Protein AF-A0AA97DYB4-F1 (afdb_monomer_lite)

Foldseek 3Di:
DDPVVLVVLLVLLQVLLQQLVDPPPVSNVVSQVVSQVSLQVSLDALVPHPCVSHPDNCSSQVHDNHDDDRPDPDPPPDDDDDDDDPPPPDPDPDDDDPPDDD

Sequence (102 aa):
MSVRRRKKAIQKVVKLLNLATSTNSSESTMALRHAESLIRQYQIAQRELPILQLCDRSTLYRVSWGGAAPRFTKQASTQTPSEPSVYQRRFSEKNNDPSRAL

pLDDT: mean 78.74, std 21.32, range [40.38, 98.31]

Radius of gyration: 22.58 Å; chains: 1; bounding box: 80×31×35 Å

Structure (mmCIF, N/CA/C/O backbone):
data_AF-A0AA97DYB4-F1
#
_entry.id   AF-A0AA97DYB4-F1
#
loop_
_atom_site.group_PDB
_atom_site.id
_atom_site.type_symbol
_atom_site.label_atom_id
_atom_site.label_alt_id
_atom_site.label_comp_id
_atom_site.label_asym_id
_atom_site.label_entity_id
_atom_site.label_seq_id
_atom_site.pdbx_PDB_ins_code
_atom_site.Cartn_x
_atom_site.Cartn_y
_atom_site.Cartn_z
_atom_site.occupancy
_atom_site.B_iso_or_equiv
_atom_site.auth_seq_id
_atom_site.auth_comp_id
_atom_site.auth_asym_id
_atom_site.auth_atom_id
_atom_site.pdbx_PDB_model_num
ATOM 1 N N . MET A 1 1 ? -0.494 3.571 20.627 1.00 69.38 1 MET A N 1
ATOM 2 C CA . MET A 1 1 ? -0.309 4.322 19.354 1.00 69.38 1 MET A CA 1
ATOM 3 C C . MET A 1 1 ? -1.603 5.064 19.028 1.00 69.38 1 MET A C 1
ATOM 5 O O . MET A 1 1 ? -2.658 4.468 19.174 1.00 69.38 1 MET A O 1
ATOM 9 N N . SER A 1 2 ? -1.561 6.337 18.615 1.00 88.69 2 SER A N 1
ATOM 10 C CA . SER A 1 2 ? -2.789 7.099 18.303 1.00 88.69 2 SER A CA 1
ATOM 11 C C . SER A 1 2 ? -3.474 6.585 17.030 1.00 88.69 2 SER A C 1
ATOM 13 O O . SER A 1 2 ? -2.803 6.345 16.021 1.00 88.69 2 SER A O 1
ATOM 15 N N . VAL A 1 3 ? -4.811 6.513 17.041 1.00 89.56 3 VAL A N 1
ATOM 16 C CA . VAL A 1 3 ? -5.653 6.153 15.881 1.00 89.56 3 VAL A CA 1
ATOM 17 C C . VAL A 1 3 ? -5.300 6.992 14.647 1.00 89.56 3 VAL A C 1
ATOM 19 O O . VAL A 1 3 ? -5.175 6.468 13.539 1.00 89.56 3 VAL A O 1
ATOM 22 N N . ARG A 1 4 ? -5.028 8.292 14.834 1.00 93.25 4 ARG A N 1
ATOM 23 C CA . ARG A 1 4 ? -4.650 9.203 13.742 1.00 93.25 4 ARG A CA 1
ATOM 24 C C . ARG A 1 4 ? -3.320 8.813 13.094 1.00 93.25 4 ARG A C 1
ATOM 26 O O . ARG A 1 4 ? -3.190 8.893 11.874 1.00 93.25 4 ARG A O 1
ATOM 33 N N . ARG A 1 5 ? -2.331 8.388 13.891 1.00 93.00 5 ARG A N 1
ATOM 34 C CA . ARG A 1 5 ? -1.032 7.917 13.377 1.00 93.00 5 ARG A CA 1
ATOM 35 C C . ARG A 1 5 ? -1.195 6.597 12.625 1.00 93.00 5 ARG A C 1
ATOM 37 O O . ARG A 1 5 ? -0.653 6.470 11.531 1.00 93.00 5 ARG A O 1
ATOM 44 N N . ARG A 1 6 ? -2.010 5.676 13.151 1.00 94.31 6 ARG A N 1
ATOM 45 C CA . ARG A 1 6 ? -2.315 4.393 12.499 1.00 94.31 6 ARG A CA 1
ATOM 46 C C . ARG A 1 6 ? -2.972 4.588 11.130 1.00 94.31 6 ARG A C 1
ATOM 48 O O . ARG A 1 6 ? -2.473 4.058 10.144 1.00 94.31 6 ARG A O 1
ATOM 55 N N . LYS A 1 7 ? -4.004 5.435 11.032 1.00 95.88 7 LYS A N 1
ATOM 56 C CA . LYS A 1 7 ? -4.673 5.749 9.753 1.00 95.88 7 LYS A CA 1
ATOM 57 C C . LYS A 1 7 ? -3.705 6.332 8.716 1.00 95.88 7 LYS A C 1
ATOM 59 O O . LYS A 1 7 ? -3.761 5.965 7.546 1.00 95.88 7 LYS A O 1
ATOM 64 N N . LYS A 1 8 ? -2.782 7.206 9.138 1.00 97.06 8 LYS A N 1
ATOM 65 C CA . LYS A 1 8 ? -1.730 7.742 8.255 1.00 97.06 8 LYS A CA 1
ATOM 66 C C . LYS A 1 8 ? -0.754 6.660 7.787 1.00 97.06 8 LYS A C 1
ATOM 68 O O . LYS A 1 8 ? -0.372 6.677 6.623 1.00 97.06 8 LYS A O 1
ATOM 73 N N . ALA A 1 9 ? -0.355 5.741 8.665 1.00 97.00 9 ALA A N 1
ATOM 74 C CA . ALA A 1 9 ? 0.523 4.632 8.299 1.00 97.00 9 ALA A CA 1
ATOM 75 C C . ALA A 1 9 ? -0.147 3.711 7.266 1.00 97.00 9 ALA A C 1
ATOM 77 O O . ALA A 1 9 ? 0.454 3.434 6.235 1.00 97.00 9 ALA A O 1
ATOM 78 N N . ILE A 1 10 ? -1.418 3.352 7.477 1.00 97.00 10 ILE A N 1
ATOM 79 C CA . ILE A 1 10 ? -2.233 2.580 6.522 1.00 97.00 10 ILE A CA 1
ATOM 80 C C . ILE A 1 10 ? -2.258 3.266 5.151 1.00 97.00 10 ILE A C 1
ATOM 82 O O . ILE A 1 10 ? -1.945 2.648 4.140 1.00 97.00 10 ILE A O 1
ATOM 86 N N . GLN A 1 11 ? -2.545 4.569 5.113 1.00 98.00 11 GLN A N 1
ATOM 87 C CA . GLN A 1 11 ? -2.562 5.339 3.866 1.00 98.00 11 GLN A CA 1
ATOM 88 C C . GLN A 1 11 ? -1.194 5.384 3.167 1.00 98.00 11 GLN A C 1
ATOM 90 O O . GLN A 1 11 ? -1.123 5.330 1.942 1.00 98.00 11 GLN A O 1
ATOM 95 N N . LYS A 1 12 ? -0.090 5.444 3.921 1.00 98.12 12 LYS A N 1
ATOM 96 C CA . LYS A 1 12 ? 1.259 5.335 3.345 1.00 98.12 12 LYS A CA 1
ATOM 97 C C . LYS A 1 12 ? 1.522 3.949 2.760 1.00 98.12 12 LYS A C 1
ATOM 99 O O . LYS A 1 12 ? 2.080 3.872 1.672 1.00 98.12 12 LYS A O 1
ATOM 104 N N . VAL A 1 13 ? 1.100 2.882 3.439 1.00 97.75 13 VAL A N 1
ATOM 105 C CA . VAL A 1 13 ? 1.235 1.510 2.926 1.00 97.75 13 VAL A CA 1
ATOM 106 C C . VAL A 1 13 ? 0.491 1.359 1.600 1.00 97.75 13 VAL A C 1
ATOM 108 O O . VAL A 1 13 ? 1.090 0.877 0.651 1.00 97.75 13 VAL A O 1
ATOM 111 N N . VAL A 1 14 ? -0.749 1.851 1.483 1.00 98.00 14 VAL A N 1
ATOM 112 C CA . VAL A 1 14 ? -1.499 1.844 0.206 1.00 98.00 14 VAL A CA 1
ATOM 113 C C . VAL A 1 14 ? -0.700 2.514 -0.912 1.00 98.00 14 VAL A C 1
ATOM 115 O O . VAL A 1 14 ? -0.524 1.935 -1.980 1.00 98.00 14 VAL A O 1
ATOM 118 N N . LYS A 1 15 ? -0.167 3.716 -0.659 1.00 98.25 15 LYS A N 1
ATOM 119 C CA . LYS A 1 15 ? 0.633 4.447 -1.652 1.00 98.25 15 LYS A CA 1
ATOM 120 C C . LYS A 1 15 ? 1.878 3.675 -2.077 1.00 98.25 15 LYS A C 1
ATOM 122 O O . LYS A 1 15 ? 2.187 3.651 -3.259 1.00 98.25 15 LYS A O 1
ATOM 127 N N . LEU A 1 16 ? 2.572 3.040 -1.134 1.00 98.31 16 LEU A N 1
ATOM 128 C CA . LEU A 1 16 ? 3.760 2.236 -1.424 1.00 98.31 16 LEU A CA 1
ATOM 129 C C . LEU A 1 16 ? 3.418 0.960 -2.200 1.00 98.31 16 LEU A C 1
ATOM 131 O O . LEU A 1 16 ? 4.156 0.591 -3.106 1.00 98.31 16 LEU A O 1
ATOM 135 N N . LEU A 1 17 ? 2.296 0.307 -1.895 1.00 97.69 17 LEU A N 1
ATOM 136 C CA . LEU A 1 17 ? 1.838 -0.859 -2.652 1.00 97.69 17 LEU A CA 1
ATOM 137 C C . LEU A 1 17 ? 1.457 -0.490 -4.090 1.00 97.69 17 LEU A C 1
ATOM 139 O O . LEU A 1 17 ? 1.809 -1.223 -5.008 1.00 97.69 17 LEU A O 1
ATOM 143 N N . ASN A 1 18 ? 0.826 0.667 -4.298 1.00 97.81 18 ASN A N 1
ATOM 144 C CA . ASN A 1 18 ? 0.572 1.184 -5.644 1.00 97.81 18 ASN A CA 1
ATOM 145 C C . ASN A 1 18 ? 1.872 1.580 -6.352 1.00 97.81 18 ASN A C 1
ATOM 147 O O . ASN A 1 18 ? 2.047 1.268 -7.519 1.00 97.81 18 ASN A O 1
ATOM 151 N N . LEU A 1 19 ? 2.828 2.192 -5.650 1.00 97.62 19 LEU A N 1
ATOM 152 C CA . LEU A 1 19 ? 4.144 2.486 -6.224 1.00 97.62 19 LEU A CA 1
ATOM 153 C C . LEU A 1 19 ? 4.881 1.205 -6.644 1.00 97.62 19 LEU A C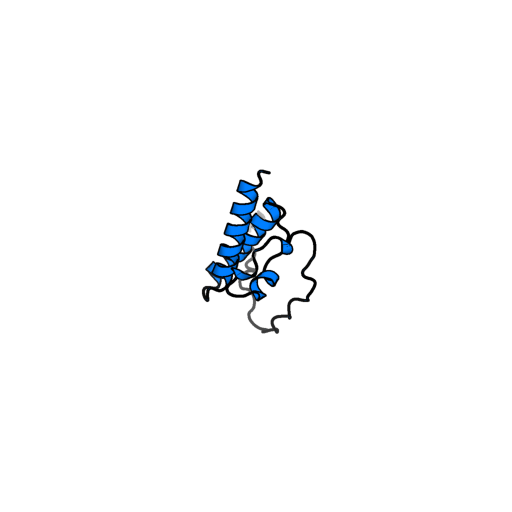 1
ATOM 155 O O . LEU A 1 19 ? 5.601 1.188 -7.638 1.00 97.62 19 LEU A O 1
ATOM 159 N N . ALA A 1 20 ? 4.657 0.099 -5.931 1.00 96.81 20 ALA A N 1
ATOM 160 C CA . ALA A 1 20 ? 5.254 -1.190 -6.251 1.00 96.81 20 ALA A CA 1
ATOM 161 C C . ALA A 1 20 ? 4.761 -1.811 -7.572 1.00 96.81 20 ALA A C 1
ATOM 163 O O . ALA A 1 20 ? 5.370 -2.784 -8.033 1.00 96.81 20 ALA A O 1
ATOM 164 N N . THR A 1 21 ? 3.709 -1.270 -8.197 1.00 96.00 21 THR A N 1
ATOM 165 C CA . THR A 1 21 ? 3.281 -1.659 -9.552 1.00 96.00 21 THR A CA 1
ATOM 166 C C . THR A 1 21 ? 4.080 -0.958 -10.655 1.00 96.00 21 THR A C 1
ATOM 168 O O . THR A 1 21 ? 3.835 -1.225 -11.827 1.00 96.00 21 THR A O 1
ATOM 171 N N . SER A 1 22 ? 5.017 -0.067 -10.304 1.00 94.25 22 SER A N 1
ATOM 172 C CA . SER A 1 22 ? 5.943 0.568 -11.249 1.00 94.25 22 SER A CA 1
ATOM 173 C C . SER A 1 22 ? 6.721 -0.478 -12.056 1.00 94.25 22 SER A C 1
ATOM 175 O O . SER A 1 22 ? 7.116 -1.523 -11.532 1.00 94.25 22 SER A O 1
ATOM 177 N N . THR A 1 23 ? 6.979 -0.178 -13.331 1.00 94.75 23 THR A N 1
ATOM 178 C CA . THR A 1 23 ? 7.848 -0.982 -14.207 1.00 94.75 23 THR A CA 1
ATOM 179 C C . THR A 1 23 ? 9.326 -0.847 -13.835 1.00 94.75 23 THR A C 1
ATOM 181 O O . THR A 1 23 ? 10.150 -1.650 -14.271 1.00 94.75 23 THR A O 1
ATOM 184 N N . ASN A 1 24 ? 9.676 0.130 -12.992 1.00 97.00 24 ASN A N 1
ATOM 185 C CA . ASN A 1 24 ? 11.012 0.273 -12.438 1.00 97.00 24 ASN A CA 1
ATOM 186 C C . ASN A 1 24 ? 11.215 -0.713 -11.273 1.00 97.00 24 ASN A C 1
ATOM 188 O O . ASN A 1 24 ? 10.651 -0.562 -10.187 1.00 97.00 24 ASN A O 1
ATOM 192 N N . SER A 1 25 ? 12.061 -1.722 -11.488 1.00 93.81 25 SER A N 1
ATOM 193 C CA . SER A 1 25 ? 12.320 -2.792 -10.516 1.00 93.81 25 SER A CA 1
ATOM 194 C C . SER A 1 25 ? 12.955 -2.300 -9.210 1.00 93.81 25 SER A C 1
ATOM 196 O O . SER A 1 25 ? 12.640 -2.829 -8.137 1.00 93.81 25 SER A O 1
ATOM 198 N N . SER A 1 26 ? 13.813 -1.277 -9.277 1.00 95.31 26 SER A N 1
ATOM 199 C CA . SER A 1 26 ? 14.474 -0.690 -8.107 1.00 95.31 26 SER A CA 1
ATOM 200 C C . SER A 1 26 ? 13.459 0.033 -7.223 1.00 95.31 26 SER A C 1
ATOM 202 O O . SER A 1 26 ? 13.341 -0.251 -6.028 1.00 95.31 26 SER A O 1
ATOM 204 N N . GLU A 1 27 ? 12.639 0.888 -7.836 1.00 95.81 27 GLU A N 1
ATOM 205 C CA . GLU A 1 27 ? 11.557 1.599 -7.156 1.00 95.81 27 GLU A CA 1
ATOM 206 C C . GLU A 1 27 ? 10.526 0.629 -6.565 1.00 95.81 27 GLU A C 1
ATOM 208 O O . GLU A 1 27 ? 10.159 0.753 -5.394 1.00 95.81 27 GLU A O 1
ATOM 213 N N . SER A 1 28 ? 10.125 -0.388 -7.338 1.00 95.69 28 SER A N 1
ATOM 214 C CA . SER A 1 28 ? 9.187 -1.419 -6.889 1.00 95.69 28 SER A CA 1
ATOM 215 C C . SER A 1 28 ? 9.697 -2.136 -5.638 1.00 95.69 28 SER A C 1
ATOM 217 O O . SER A 1 28 ? 8.991 -2.248 -4.632 1.00 95.69 28 SER A O 1
ATOM 219 N N . THR A 1 29 ? 10.960 -2.566 -5.658 1.00 95.44 29 THR A N 1
ATOM 220 C CA . THR A 1 29 ? 11.589 -3.269 -4.533 1.00 95.44 29 THR A CA 1
ATOM 221 C C . THR A 1 29 ? 11.714 -2.369 -3.305 1.00 95.44 29 THR A C 1
ATOM 223 O O . THR A 1 29 ? 11.376 -2.789 -2.194 1.00 95.44 29 THR A O 1
ATOM 226 N N . MET A 1 30 ? 12.154 -1.122 -3.486 1.00 97.56 30 MET A N 1
ATOM 227 C CA . MET A 1 30 ? 12.249 -0.138 -2.408 1.00 97.56 30 MET A CA 1
ATOM 228 C C . MET A 1 30 ? 10.879 0.117 -1.762 1.00 97.56 30 MET A C 1
ATOM 230 O O . MET 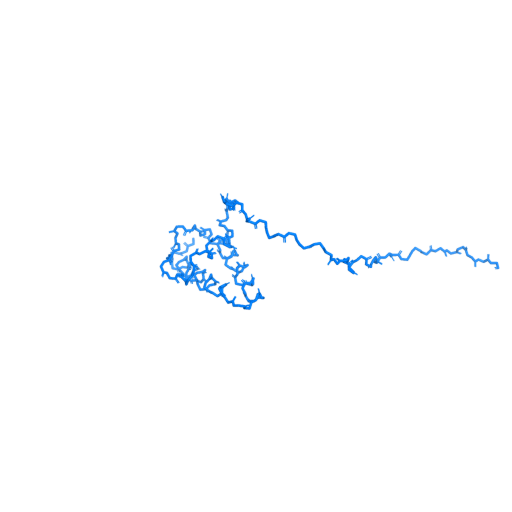A 1 30 ? 10.765 0.122 -0.532 1.00 97.56 30 MET A O 1
ATOM 234 N N . ALA A 1 31 ? 9.830 0.286 -2.571 1.00 97.75 31 ALA A N 1
ATOM 235 C CA . ALA A 1 31 ? 8.479 0.539 -2.089 1.00 97.75 31 ALA A CA 1
ATOM 236 C C . ALA A 1 31 ? 7.943 -0.629 -1.248 1.00 97.75 31 ALA A C 1
ATOM 238 O O . ALA A 1 31 ? 7.416 -0.407 -0.154 1.00 97.75 31 ALA A O 1
ATOM 239 N N . LEU A 1 32 ? 8.155 -1.872 -1.700 1.00 96.75 32 LEU A N 1
ATOM 240 C CA . LEU A 1 32 ? 7.777 -3.076 -0.952 1.00 96.75 32 LEU A CA 1
ATOM 241 C C . LEU A 1 32 ? 8.504 -3.162 0.393 1.00 96.75 32 LEU A C 1
ATOM 243 O O . LEU A 1 32 ? 7.863 -3.348 1.425 1.00 96.75 32 LEU A O 1
ATOM 247 N N . ARG A 1 33 ? 9.827 -2.959 0.414 1.00 96.06 33 ARG A N 1
ATOM 248 C CA . ARG A 1 33 ? 10.625 -2.981 1.655 1.00 96.06 33 ARG A CA 1
ATOM 249 C C . ARG A 1 33 ? 10.159 -1.927 2.654 1.00 96.06 33 ARG A C 1
ATOM 251 O O . ARG A 1 33 ? 10.063 -2.195 3.854 1.00 96.06 33 ARG A O 1
ATOM 258 N N . HIS A 1 34 ? 9.841 -0.733 2.164 1.00 97.69 34 HIS A N 1
ATOM 259 C CA . HIS A 1 34 ? 9.332 0.341 3.005 1.00 97.69 34 HIS A CA 1
ATOM 260 C C . HIS A 1 34 ? 7.930 0.017 3.542 1.00 97.69 34 HIS A C 1
ATOM 262 O O . HIS A 1 34 ? 7.673 0.204 4.734 1.00 97.69 34 HIS A O 1
ATOM 268 N N . ALA A 1 35 ? 7.045 -0.538 2.711 1.00 97.25 35 ALA A N 1
ATOM 269 C CA . ALA A 1 35 ? 5.729 -0.991 3.150 1.00 97.25 35 ALA A CA 1
ATOM 270 C C . ALA A 1 35 ? 5.851 -2.056 4.254 1.00 97.25 35 ALA A C 1
ATOM 272 O O . ALA A 1 35 ? 5.219 -1.918 5.299 1.00 97.25 35 ALA A O 1
ATOM 273 N N . GLU A 1 36 ? 6.728 -3.052 4.084 1.00 95.81 36 GLU A N 1
ATOM 274 C CA . GLU A 1 36 ? 7.010 -4.088 5.091 1.00 95.81 36 GLU A CA 1
ATOM 275 C C . GLU A 1 36 ? 7.534 -3.506 6.414 1.00 95.81 36 GLU A C 1
ATOM 277 O O . GLU A 1 36 ? 7.187 -3.989 7.495 1.00 95.81 36 GLU A O 1
ATOM 282 N N . SER A 1 37 ? 8.370 -2.465 6.355 1.00 95.50 37 SER A N 1
ATOM 283 C CA . SER A 1 37 ? 8.850 -1.761 7.551 1.00 95.50 37 SER A CA 1
ATOM 284 C C . SER A 1 37 ? 7.695 -1.107 8.315 1.00 95.50 37 SER A C 1
ATOM 286 O O . SER A 1 37 ? 7.546 -1.328 9.517 1.00 95.50 37 SER A O 1
ATOM 288 N N . LEU A 1 38 ? 6.812 -0.386 7.614 1.00 95.81 38 LEU A N 1
ATOM 289 C CA . LEU A 1 38 ? 5.637 0.241 8.225 1.00 95.81 38 LEU A CA 1
ATOM 290 C C . LEU A 1 38 ? 4.647 -0.794 8.770 1.00 95.81 38 LEU A C 1
ATOM 292 O O . LEU A 1 38 ? 4.129 -0.624 9.871 1.00 95.81 38 LEU A O 1
ATOM 296 N N . ILE A 1 39 ? 4.399 -1.881 8.041 1.00 95.25 39 ILE A N 1
ATOM 297 C CA . ILE A 1 39 ? 3.511 -2.957 8.493 1.00 95.25 39 ILE A CA 1
ATOM 298 C C . ILE A 1 39 ? 4.009 -3.540 9.818 1.00 95.25 39 ILE A C 1
ATOM 300 O O . ILE A 1 39 ? 3.229 -3.628 10.766 1.00 95.25 39 ILE A O 1
ATOM 304 N N . ARG A 1 40 ? 5.309 -3.850 9.926 1.00 94.00 40 ARG A N 1
ATOM 305 C CA . ARG A 1 40 ? 5.916 -4.370 11.165 1.00 94.00 40 ARG A CA 1
ATOM 306 C C . ARG A 1 40 ? 5.942 -3.339 12.288 1.00 94.00 40 ARG A C 1
ATOM 308 O O . ARG A 1 40 ? 5.571 -3.653 13.415 1.00 94.00 40 ARG A O 1
ATOM 315 N N . GLN A 1 41 ? 6.334 -2.102 11.991 1.00 93.06 41 GLN A N 1
ATOM 316 C CA . GLN A 1 41 ? 6.430 -1.035 12.990 1.00 93.06 41 GLN A CA 1
ATOM 317 C C . GLN A 1 41 ? 5.066 -0.702 13.610 1.00 93.06 41 GLN A C 1
ATOM 319 O O . GLN A 1 41 ? 4.976 -0.417 14.802 1.00 93.06 41 GLN A O 1
ATOM 324 N N . TYR A 1 42 ? 4.002 -0.724 12.804 1.00 93.69 42 TYR A N 1
ATOM 325 C CA . TYR A 1 42 ? 2.656 -0.353 13.238 1.00 93.69 42 TYR A CA 1
ATOM 326 C C . TYR A 1 42 ? 1.744 -1.559 13.487 1.00 93.69 42 TYR A C 1
ATOM 328 O O . TYR A 1 42 ? 0.596 -1.352 13.880 1.00 93.69 42 TYR A O 1
ATOM 336 N N . GLN A 1 43 ? 2.231 -2.791 13.297 1.00 93.00 43 GLN A N 1
ATOM 337 C CA . GLN A 1 43 ? 1.456 -4.030 13.438 1.00 93.00 43 GLN A CA 1
ATOM 338 C C . GLN A 1 43 ? 0.140 -3.954 12.646 1.00 93.00 43 GLN A C 1
ATOM 340 O O . GLN A 1 43 ? -0.948 -4.113 13.200 1.00 93.00 43 GLN A O 1
ATOM 345 N N . ILE A 1 44 ? 0.230 -3.563 11.371 1.00 93.31 44 ILE A N 1
ATOM 346 C CA . ILE A 1 44 ? -0.936 -3.390 10.491 1.00 93.31 44 ILE A CA 1
ATOM 347 C C . ILE A 1 44 ? -1.348 -4.763 9.967 1.00 93.31 44 ILE A C 1
ATOM 349 O O . ILE A 1 44 ? -0.540 -5.444 9.344 1.00 93.31 44 ILE A O 1
ATOM 353 N N . ALA A 1 45 ? -2.603 -5.155 10.167 1.00 93.38 45 ALA A N 1
ATOM 354 C CA . ALA A 1 45 ? -3.147 -6.363 9.563 1.00 93.38 45 ALA A CA 1
ATOM 355 C C . ALA A 1 45 ? -3.643 -6.091 8.135 1.00 93.38 45 ALA A C 1
ATOM 357 O O . ALA A 1 45 ? -4.175 -5.020 7.843 1.00 93.38 45 ALA A O 1
ATOM 358 N N . GLN A 1 46 ? -3.567 -7.097 7.259 1.00 93.44 46 GLN A N 1
ATOM 359 C CA . GLN A 1 46 ? -4.020 -6.985 5.865 1.00 93.44 46 GLN A CA 1
ATOM 360 C C . GLN A 1 46 ? -5.478 -6.509 5.751 1.00 93.44 46 GLN A C 1
ATOM 362 O O . GLN A 1 46 ? -5.796 -5.686 4.897 1.00 93.44 46 GLN A O 1
ATOM 367 N N . ARG A 1 47 ? -6.356 -6.966 6.655 1.00 92.94 47 ARG A N 1
ATOM 368 C CA . ARG A 1 47 ? -7.781 -6.584 6.706 1.00 92.94 47 ARG A CA 1
ATOM 369 C C . ARG A 1 47 ? -8.038 -5.100 6.990 1.00 92.94 47 ARG A C 1
ATOM 371 O O . ARG A 1 47 ? -9.154 -4.636 6.804 1.00 92.94 47 ARG A O 1
ATOM 378 N N . GLU A 1 48 ? -7.038 -4.367 7.477 1.00 92.94 48 GLU A N 1
ATOM 379 C CA . GLU A 1 48 ? -7.151 -2.930 7.754 1.00 92.94 48 GLU A CA 1
ATOM 380 C C . GLU A 1 48 ? -6.870 -2.070 6.518 1.00 92.94 48 GLU A C 1
ATOM 382 O O . GLU A 1 48 ? -7.123 -0.862 6.538 1.00 92.94 48 GLU A O 1
ATOM 387 N N . LEU A 1 49 ? -6.327 -2.661 5.447 1.00 94.38 49 LEU A N 1
ATOM 388 C CA . LEU A 1 49 ? -6.082 -1.925 4.219 1.00 94.38 49 LEU A CA 1
ATOM 389 C C . LEU A 1 49 ? -7.390 -1.655 3.464 1.00 94.38 49 LEU A C 1
ATOM 391 O O . LEU A 1 49 ? -8.182 -2.573 3.242 1.00 94.38 49 LEU A O 1
ATOM 395 N N . PRO A 1 50 ? -7.589 -0.426 2.960 1.00 95.38 50 PRO A N 1
ATOM 396 C CA . PRO A 1 50 ? -8.669 -0.125 2.034 1.00 95.38 50 PRO A CA 1
ATOM 397 C C . PRO A 1 50 ? -8.337 -0.700 0.647 1.00 95.38 50 PRO A C 1
ATOM 399 O O . PRO A 1 50 ? -7.842 0.003 -0.228 1.00 95.38 50 PRO A O 1
ATOM 402 N N . ILE A 1 51 ? -8.611 -1.990 0.442 1.00 92.75 51 ILE A N 1
ATOM 403 C CA . ILE A 1 51 ? -8.252 -2.751 -0.773 1.00 92.75 51 ILE A CA 1
ATOM 404 C C . ILE A 1 51 ? -8.784 -2.156 -2.086 1.00 92.75 51 ILE A C 1
ATOM 406 O O . ILE A 1 51 ? -8.216 -2.407 -3.142 1.00 92.75 51 ILE A O 1
ATOM 410 N N . LEU A 1 52 ? -9.853 -1.356 -2.028 1.00 94.50 52 LEU A N 1
ATOM 411 C CA . LEU A 1 52 ? -10.416 -0.655 -3.187 1.00 94.50 52 LEU A CA 1
ATOM 412 C C . LEU A 1 52 ? -9.528 0.501 -3.677 1.00 94.50 52 LEU A C 1
ATOM 414 O O . LEU A 1 52 ? -9.717 0.977 -4.787 1.00 94.50 52 LEU A O 1
ATOM 418 N N . GLN A 1 53 ? -8.573 0.955 -2.861 1.00 94.94 53 GLN A N 1
ATOM 419 C CA . GLN A 1 53 ? -7.612 2.007 -3.216 1.00 94.94 53 GLN A CA 1
ATOM 420 C C . GLN A 1 53 ? -6.335 1.446 -3.860 1.00 94.94 53 GLN A C 1
ATOM 422 O O . GLN A 1 53 ? -5.429 2.215 -4.186 1.00 94.94 53 GLN A O 1
ATOM 427 N N . LEU A 1 54 ? -6.233 0.121 -4.005 1.00 95.81 54 LEU A N 1
ATOM 428 C CA . LEU A 1 54 ? -5.098 -0.521 -4.655 1.00 95.81 54 LEU A CA 1
ATOM 429 C C . LEU A 1 54 ? -5.321 -0.597 -6.165 1.00 95.81 54 LEU A C 1
ATOM 431 O O . LEU A 1 54 ? -6.382 -1.034 -6.607 1.00 95.81 54 LEU A O 1
ATOM 435 N N . CYS A 1 55 ? -4.305 -0.218 -6.939 1.00 94.69 55 CYS A N 1
ATOM 436 C CA . CYS A 1 55 ? -4.316 -0.343 -8.398 1.00 94.69 55 CYS A CA 1
ATOM 437 C C . CYS A 1 55 ? -4.300 -1.815 -8.829 1.00 94.69 55 CYS A C 1
ATOM 439 O O . CYS A 1 55 ? -4.990 -2.198 -9.767 1.00 94.69 55 CYS A O 1
ATOM 441 N N . ASP A 1 56 ? -3.548 -2.642 -8.102 1.00 93.56 56 ASP A N 1
ATOM 442 C CA . ASP A 1 56 ? -3.517 -4.087 -8.279 1.00 93.56 56 ASP A CA 1
ATOM 443 C C . ASP A 1 56 ? -3.570 -4.775 -6.911 1.00 93.56 56 ASP A C 1
ATOM 445 O O . ASP A 1 56 ? -2.723 -4.557 -6.039 1.00 93.56 56 ASP A O 1
ATOM 449 N N . ARG A 1 57 ? -4.574 -5.636 -6.724 1.00 93.19 57 ARG A N 1
ATOM 450 C CA . ARG A 1 57 ? -4.774 -6.403 -5.487 1.00 93.19 57 ARG A CA 1
ATOM 451 C C . ARG A 1 57 ? -3.685 -7.453 -5.277 1.00 93.19 57 ARG A C 1
ATOM 453 O O . ARG A 1 57 ? -3.442 -7.829 -4.131 1.00 93.19 57 ARG A O 1
ATOM 460 N N . SER A 1 58 ? -3.008 -7.894 -6.339 1.00 92.06 58 SER A N 1
ATOM 461 C CA . SER A 1 58 ? -1.919 -8.870 -6.258 1.00 92.06 58 SER A CA 1
ATOM 462 C C . SER A 1 58 ? -0.751 -8.366 -5.394 1.00 92.06 58 SER A C 1
ATOM 464 O O . SER A 1 58 ? -0.055 -9.151 -4.745 1.00 92.06 58 SER A O 1
ATOM 466 N N . THR A 1 59 ? -0.587 -7.040 -5.289 1.00 93.00 59 THR A N 1
ATOM 467 C CA . THR A 1 59 ? 0.454 -6.391 -4.475 1.00 93.00 59 THR A CA 1
ATOM 468 C C . THR A 1 59 ? 0.362 -6.732 -2.987 1.00 93.00 59 THR A C 1
ATOM 470 O O . THR A 1 59 ? 1.385 -6.744 -2.302 1.00 93.00 59 THR A O 1
ATOM 473 N N . LEU A 1 60 ? -0.823 -7.108 -2.490 1.00 93.50 60 LEU A N 1
ATOM 474 C CA . LEU A 1 60 ? -1.025 -7.569 -1.113 1.00 93.50 60 LEU A CA 1
ATOM 475 C C . LEU A 1 60 ? -0.217 -8.829 -0.778 1.00 93.50 60 LEU A C 1
ATOM 477 O O . LEU A 1 60 ? 0.148 -9.025 0.381 1.00 93.50 60 LEU A O 1
ATOM 481 N N . TYR A 1 61 ? 0.070 -9.663 -1.781 1.00 91.50 61 TYR A N 1
ATOM 482 C CA . TYR A 1 61 ? 0.839 -10.900 -1.635 1.00 91.50 61 TYR A CA 1
ATOM 483 C C . TYR A 1 61 ? 2.350 -10.686 -1.795 1.00 91.50 61 TYR A C 1
ATOM 485 O O . TYR A 1 61 ? 3.133 -11.607 -1.562 1.00 91.50 61 TYR A O 1
ATOM 493 N N . ARG A 1 62 ? 2.778 -9.475 -2.177 1.00 92.69 62 ARG A N 1
ATOM 494 C CA . ARG A 1 62 ? 4.193 -9.126 -2.383 1.00 92.69 62 ARG A CA 1
ATOM 495 C C . ARG A 1 62 ? 4.884 -8.608 -1.116 1.00 92.69 62 ARG A C 1
ATOM 497 O O . ARG A 1 62 ? 6.099 -8.437 -1.141 1.00 92.69 62 ARG A O 1
ATOM 504 N N . VAL A 1 63 ? 4.142 -8.384 -0.027 1.00 91.62 63 VAL A N 1
ATOM 505 C CA . VAL A 1 63 ? 4.662 -7.913 1.271 1.00 91.62 63 VAL A CA 1
ATOM 506 C C . VAL A 1 63 ? 4.372 -8.902 2.400 1.00 91.62 63 VAL A C 1
ATOM 508 O O . VAL A 1 63 ? 3.348 -9.585 2.404 1.00 91.62 63 VAL A O 1
ATOM 511 N N . SER A 1 64 ? 5.269 -8.968 3.384 1.00 88.88 64 SER A N 1
ATOM 512 C CA . SER A 1 64 ? 5.057 -9.749 4.609 1.00 88.88 64 SER A CA 1
ATOM 513 C C . SER A 1 64 ? 4.216 -9.001 5.653 1.00 88.88 64 SER A C 1
ATOM 515 O O . SER A 1 64 ? 4.497 -7.851 5.989 1.00 88.88 64 SER A O 1
ATOM 517 N N . TRP A 1 65 ? 3.224 -9.692 6.225 1.00 88.62 65 TRP A N 1
ATOM 518 C CA . TRP A 1 65 ? 2.250 -9.144 7.181 1.00 88.62 65 TRP A CA 1
ATOM 519 C C . TRP A 1 65 ? 2.572 -9.407 8.665 1.00 88.62 65 TRP A C 1
ATOM 521 O O . TRP A 1 65 ? 1.740 -9.148 9.527 1.00 88.62 65 TRP A O 1
ATOM 531 N N . GLY A 1 66 ? 3.778 -9.892 8.989 1.00 70.06 66 GLY A N 1
ATOM 532 C CA . GLY A 1 66 ? 4.264 -9.934 10.378 1.00 70.06 66 GLY A CA 1
ATOM 533 C C . GLY A 1 66 ? 3.705 -11.053 11.271 1.00 70.06 66 GLY A C 1
ATOM 534 O O . GLY A 1 66 ? 3.435 -10.810 12.439 1.00 70.06 66 GLY A O 1
ATOM 535 N N . GLY A 1 67 ? 3.569 -12.284 10.764 1.00 59.91 67 GLY A N 1
ATOM 536 C CA . GLY A 1 67 ? 3.229 -13.444 11.613 1.00 59.91 67 GLY A CA 1
ATOM 537 C C . GLY A 1 67 ? 2.719 -14.682 10.876 1.00 59.91 67 GLY A C 1
ATOM 538 O O . GLY A 1 67 ? 2.677 -15.768 11.440 1.00 59.91 67 GLY A O 1
ATOM 539 N N . ALA A 1 68 ? 2.390 -14.553 9.596 1.00 50.59 68 ALA A N 1
ATOM 540 C CA . ALA A 1 68 ? 2.198 -15.687 8.711 1.00 50.59 68 ALA A CA 1
ATOM 541 C C . ALA A 1 68 ? 3.178 -15.534 7.552 1.00 50.59 68 ALA A C 1
ATOM 543 O O . ALA A 1 68 ? 3.136 -14.537 6.826 1.00 50.59 68 ALA A O 1
ATOM 544 N N . ALA A 1 69 ? 4.061 -16.517 7.378 1.00 46.28 69 ALA A N 1
ATOM 545 C CA . ALA A 1 69 ? 4.642 -16.761 6.068 1.00 46.28 69 ALA A CA 1
ATOM 546 C C . ALA A 1 69 ? 3.490 -16.796 5.039 1.00 46.28 69 ALA A C 1
ATOM 548 O O . ALA A 1 69 ? 2.397 -17.270 5.379 1.00 46.28 69 A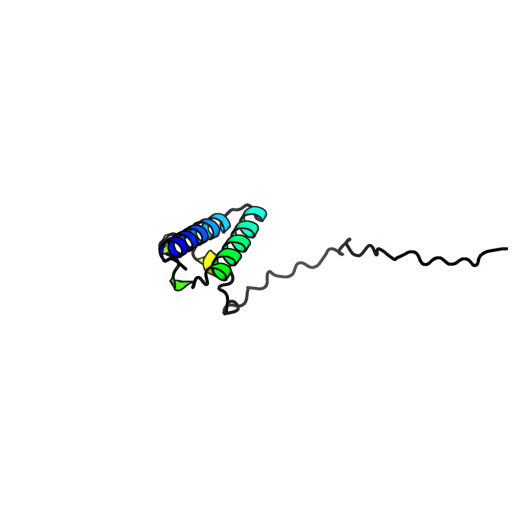LA A O 1
ATOM 549 N N . PRO A 1 70 ? 3.676 -16.252 3.825 1.00 50.28 70 PRO A N 1
ATOM 550 C CA . PRO A 1 70 ? 2.614 -16.217 2.829 1.00 50.28 70 PRO A CA 1
ATOM 551 C C . PRO A 1 70 ? 2.044 -17.630 2.644 1.00 50.28 70 PRO A C 1
ATOM 553 O O . PRO A 1 70 ? 2.778 -18.558 2.318 1.00 50.28 70 PRO A O 1
ATOM 556 N N . ARG A 1 71 ? 0.733 -17.801 2.879 1.00 53.47 71 ARG A N 1
ATOM 557 C CA . ARG A 1 71 ? 0.020 -19.093 2.764 1.00 53.47 71 ARG A CA 1
ATOM 558 C C . ARG A 1 71 ? -0.164 -19.570 1.321 1.00 53.47 71 ARG A C 1
ATOM 560 O O . ARG A 1 71 ? -0.907 -20.510 1.077 1.00 53.47 71 ARG A O 1
ATOM 567 N N . PHE A 1 72 ? 0.525 -18.946 0.380 1.00 54.06 72 PHE A N 1
ATOM 568 C CA . PHE A 1 72 ? 0.661 -19.453 -0.968 1.00 54.06 72 PHE A CA 1
ATOM 569 C C . PHE A 1 72 ? 2.139 -19.431 -1.305 1.00 54.06 72 PHE A C 1
ATOM 571 O O . PHE A 1 72 ? 2.803 -18.393 -1.220 1.00 54.06 72 PHE A O 1
ATOM 578 N N . THR A 1 73 ? 2.648 -20.624 -1.602 1.00 44.03 73 THR A N 1
ATOM 579 C CA . THR A 1 73 ? 3.973 -20.857 -2.152 1.00 44.03 73 THR A CA 1
ATOM 580 C C . THR A 1 73 ? 4.217 -19.827 -3.240 1.00 44.03 73 THR A C 1
ATOM 582 O O . THR A 1 73 ? 3.468 -19.740 -4.212 1.00 44.03 73 THR A O 1
ATOM 585 N N . LYS A 1 74 ? 5.256 -19.006 -3.053 1.00 50.50 74 LYS A N 1
ATOM 586 C CA . LYS A 1 74 ? 5.815 -18.219 -4.148 1.00 50.50 74 LYS A CA 1
ATOM 587 C C . LYS A 1 74 ? 6.017 -19.207 -5.289 1.00 50.50 74 LYS A C 1
ATOM 589 O O . LYS A 1 74 ? 6.767 -20.167 -5.111 1.00 50.50 74 LYS A O 1
ATOM 594 N N . GLN A 1 75 ? 5.304 -19.020 -6.397 1.00 43.78 75 GLN A N 1
ATOM 595 C CA . GLN A 1 75 ? 5.603 -19.746 -7.621 1.00 43.78 75 GLN A CA 1
ATOM 596 C C . GLN A 1 75 ? 7.102 -19.573 -7.838 1.00 43.78 75 GLN A C 1
ATOM 598 O O . GLN A 1 75 ? 7.596 -18.442 -7.871 1.00 43.78 75 GLN A O 1
ATOM 603 N N . ALA A 1 76 ? 7.826 -20.691 -7.835 1.00 44.38 76 ALA A N 1
ATOM 604 C CA . ALA A 1 76 ? 9.243 -20.690 -8.110 1.00 44.38 76 ALA A CA 1
ATOM 605 C C . ALA A 1 76 ? 9.408 -20.022 -9.473 1.00 44.38 76 ALA A C 1
ATOM 607 O O . ALA A 1 76 ? 8.947 -20.550 -10.483 1.00 44.38 76 ALA A O 1
ATOM 608 N N . SER A 1 77 ? 10.007 -18.832 -9.484 1.00 45.75 77 SER A N 1
ATOM 609 C CA . SER A 1 77 ? 10.580 -18.266 -10.692 1.00 45.75 77 SER A CA 1
ATOM 610 C C . SER A 1 77 ? 11.514 -19.336 -11.239 1.00 45.75 77 SER A C 1
ATOM 612 O O . SER A 1 77 ? 12.501 -19.695 -10.592 1.00 45.75 77 SER A O 1
ATOM 614 N N . THR A 1 78 ? 11.097 -19.923 -12.353 1.00 42.25 78 THR A N 1
ATOM 615 C CA . THR A 1 78 ? 11.774 -20.998 -13.061 1.00 42.25 78 THR A CA 1
ATOM 616 C C . THR A 1 78 ? 13.254 -20.682 -13.202 1.00 42.25 78 THR A C 1
ATOM 618 O O . THR A 1 78 ? 13.639 -19.574 -13.568 1.00 42.25 78 THR A O 1
ATOM 621 N N . GLN A 1 79 ? 14.055 -21.687 -12.867 1.00 44.59 79 GLN A N 1
ATOM 622 C CA . GLN A 1 79 ? 15.496 -21.746 -13.031 1.00 44.59 79 GLN A CA 1
ATOM 623 C C . GLN A 1 79 ? 15.934 -21.189 -14.393 1.00 44.59 79 GLN A C 1
ATOM 625 O O . GLN A 1 79 ? 15.494 -21.668 -15.434 1.00 44.59 79 GLN A O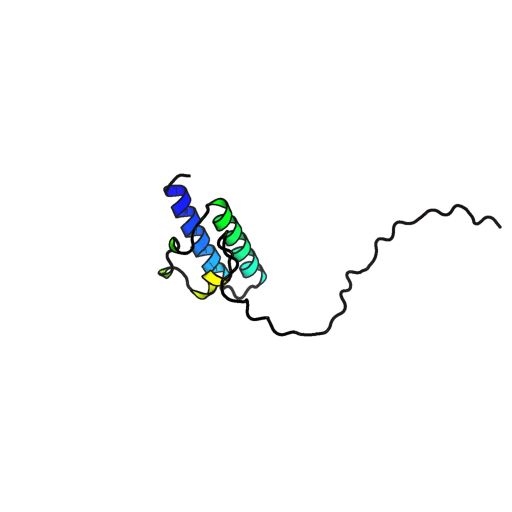 1
ATOM 630 N N . THR A 1 80 ? 16.874 -20.251 -14.380 1.00 43.72 80 THR A N 1
ATOM 631 C CA . THR A 1 80 ? 17.853 -20.089 -15.460 1.00 43.72 80 THR A CA 1
ATOM 632 C C . THR A 1 80 ? 19.214 -20.481 -14.888 1.00 43.72 80 THR A C 1
ATOM 634 O O . THR A 1 80 ? 19.678 -19.810 -13.961 1.00 43.72 80 THR A O 1
ATOM 637 N N . PRO A 1 81 ? 19.858 -21.560 -15.362 1.00 53.69 81 PRO A N 1
ATOM 638 C CA . PRO A 1 81 ? 21.205 -21.903 -14.947 1.00 53.69 81 PRO A CA 1
ATOM 639 C C . PRO A 1 81 ? 22.199 -21.282 -15.930 1.00 53.69 81 PRO A C 1
ATOM 641 O O . PRO A 1 81 ? 22.231 -21.705 -17.075 1.00 53.69 81 PRO A O 1
ATOM 644 N N . SER A 1 82 ? 22.995 -20.308 -15.482 1.00 50.03 82 SER A N 1
ATOM 645 C CA . SER A 1 82 ? 24.384 -20.064 -15.921 1.00 50.03 82 SER A CA 1
ATOM 646 C C . SER A 1 82 ? 24.783 -18.622 -15.621 1.00 50.03 82 SER A C 1
ATOM 648 O O . SER A 1 82 ? 24.285 -17.711 -16.270 1.00 50.03 82 SER A O 1
ATOM 650 N N . GLU A 1 83 ? 25.673 -18.435 -14.650 1.00 49.94 83 GLU A N 1
ATOM 651 C CA . GLU A 1 83 ? 26.799 -17.485 -14.688 1.00 49.94 83 GLU A CA 1
ATOM 652 C C . GLU A 1 83 ? 27.564 -17.639 -13.357 1.00 49.94 83 GLU A C 1
ATOM 654 O O . GLU A 1 83 ? 26.970 -17.492 -12.281 1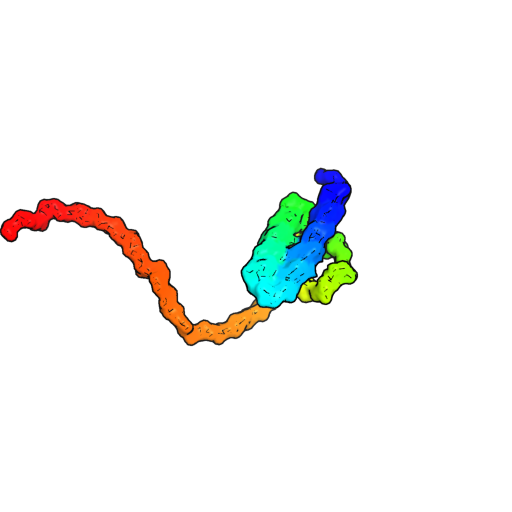.00 49.94 83 GLU A O 1
ATOM 659 N N . PRO A 1 84 ? 28.855 -18.016 -13.371 1.00 48.34 84 PRO A N 1
ATOM 660 C CA . PRO A 1 84 ? 29.631 -18.146 -12.149 1.00 48.34 84 PRO A CA 1
ATOM 661 C C . PRO A 1 84 ? 29.878 -16.767 -11.529 1.00 48.34 84 PRO A C 1
ATOM 663 O O . PRO A 1 84 ? 30.504 -15.887 -12.112 1.00 48.34 84 PRO A O 1
ATOM 666 N N . SER A 1 85 ? 29.394 -16.613 -10.298 1.00 46.91 85 SER A N 1
ATOM 667 C CA . SER A 1 85 ? 29.616 -15.462 -9.427 1.00 46.91 85 SER A CA 1
ATOM 668 C C . SER A 1 85 ? 31.102 -15.080 -9.341 1.00 46.91 85 SER A C 1
ATOM 670 O O . SER A 1 85 ? 31.917 -15.780 -8.741 1.00 46.91 85 SER A O 1
ATOM 672 N N . VAL A 1 86 ? 31.441 -13.910 -9.891 1.00 53.19 86 VAL A N 1
ATOM 673 C CA . VAL A 1 86 ? 32.769 -13.260 -9.847 1.00 53.19 86 VAL A CA 1
ATOM 674 C C . VAL A 1 86 ? 33.115 -12.729 -8.436 1.00 53.19 86 VAL A C 1
ATOM 676 O O . VAL A 1 86 ? 34.179 -12.154 -8.212 1.00 53.19 86 VAL A O 1
ATOM 679 N N . TYR A 1 87 ? 32.259 -12.968 -7.436 1.00 51.66 87 TYR A N 1
ATOM 680 C CA . TYR A 1 87 ? 32.427 -12.467 -6.067 1.00 51.66 87 TYR A CA 1
ATOM 681 C C . TYR A 1 87 ? 33.179 -13.406 -5.111 1.00 51.66 87 TYR A C 1
ATOM 683 O O . TYR A 1 87 ? 33.259 -13.124 -3.919 1.00 51.66 87 TYR A O 1
ATOM 691 N N . GLN A 1 88 ? 33.816 -14.469 -5.611 1.00 52.94 88 GLN A N 1
ATOM 692 C CA . GLN A 1 88 ? 34.713 -15.315 -4.810 1.00 52.94 88 GLN A CA 1
ATOM 693 C C . GLN A 1 88 ? 36.191 -14.878 -4.917 1.00 52.94 88 GLN A C 1
ATOM 695 O O . GLN A 1 88 ? 37.093 -15.716 -4.888 1.00 52.94 88 GLN A O 1
ATOM 700 N N . ARG A 1 89 ? 36.497 -13.576 -5.047 1.00 56.12 89 ARG A N 1
ATOM 701 C CA . ARG A 1 89 ? 37.883 -13.095 -4.893 1.00 56.12 89 ARG A CA 1
ATOM 702 C C . ARG A 1 89 ? 38.189 -12.831 -3.421 1.00 56.12 89 ARG A C 1
ATOM 704 O O . ARG A 1 89 ? 38.049 -11.733 -2.900 1.00 56.12 89 ARG A O 1
ATOM 711 N N . ARG A 1 90 ? 38.587 -13.936 -2.790 1.00 56.19 90 ARG A N 1
ATOM 712 C CA . ARG A 1 90 ? 39.314 -14.086 -1.528 1.00 56.19 90 ARG A CA 1
ATOM 713 C C . ARG A 1 90 ? 40.191 -12.868 -1.198 1.00 56.19 90 ARG A C 1
ATOM 715 O O . ARG A 1 90 ? 41.268 -12.711 -1.768 1.00 56.19 90 ARG A O 1
ATOM 722 N N . PHE A 1 91 ? 39.781 -12.073 -0.212 1.00 50.88 91 PHE A N 1
ATOM 723 C CA . PHE A 1 91 ? 40.747 -11.424 0.671 1.00 50.88 91 PHE A CA 1
ATOM 724 C C . PHE A 1 91 ? 41.365 -12.538 1.526 1.00 50.88 91 PHE A C 1
ATOM 726 O O . PHE A 1 91 ? 40.844 -12.893 2.578 1.00 50.88 91 PHE A O 1
ATOM 733 N N . SER A 1 92 ? 42.421 -13.165 1.010 1.00 58.47 92 SER A N 1
ATOM 734 C CA . SER A 1 92 ? 43.318 -13.973 1.830 1.00 58.47 92 SER A CA 1
ATOM 735 C C . SER A 1 92 ? 44.272 -13.009 2.528 1.00 58.47 92 SER A C 1
ATOM 737 O O . SER A 1 92 ? 45.074 -12.350 1.865 1.00 58.47 92 SER A O 1
ATOM 739 N N . GLU A 1 93 ? 44.163 -12.902 3.851 1.00 50.72 93 GLU A N 1
ATOM 740 C CA . GLU A 1 93 ? 45.173 -12.266 4.696 1.00 50.72 93 GLU A CA 1
ATOM 741 C C . GLU A 1 93 ? 46.560 -12.847 4.387 1.00 50.72 93 GLU A C 1
ATOM 743 O O . GLU A 1 93 ? 46.756 -14.061 4.289 1.00 50.72 93 GLU A O 1
ATOM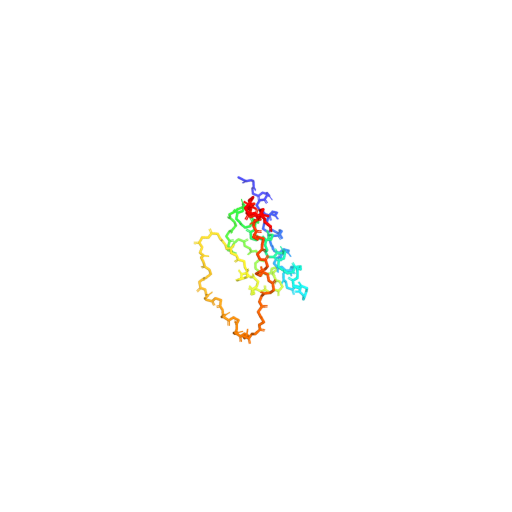 748 N N . LYS A 1 94 ? 47.522 -11.949 4.182 1.00 48.97 94 LYS A N 1
ATOM 749 C CA . LYS A 1 94 ? 48.916 -12.256 3.879 1.00 48.97 94 LYS A CA 1
ATOM 750 C C . LYS A 1 94 ? 49.592 -12.753 5.155 1.00 48.97 94 LYS A C 1
ATOM 752 O O . LYS A 1 94 ? 49.910 -11.951 6.027 1.00 48.97 94 LYS A O 1
ATOM 757 N N . ASN A 1 95 ? 49.810 -14.061 5.261 1.00 52.75 95 ASN A N 1
ATOM 758 C CA . ASN A 1 95 ? 50.643 -14.615 6.322 1.00 52.75 95 ASN A CA 1
ATOM 759 C C . ASN A 1 95 ? 52.112 -14.269 6.013 1.00 52.75 95 ASN A C 1
ATOM 761 O O . ASN A 1 95 ? 52.609 -14.570 4.926 1.00 52.75 95 ASN A O 1
ATOM 765 N N . ASN A 1 96 ? 52.762 -13.551 6.930 1.00 53.28 96 ASN A N 1
ATOM 766 C CA . ASN A 1 96 ? 54.189 -13.238 6.886 1.00 53.28 96 ASN A CA 1
ATOM 767 C C . ASN A 1 96 ? 54.978 -14.528 7.140 1.00 53.28 96 ASN A C 1
ATOM 769 O O . ASN A 1 96 ? 54.883 -15.078 8.232 1.00 53.28 96 ASN A O 1
ATOM 773 N N . ASP A 1 97 ? 55.784 -14.971 6.176 1.00 55.97 97 ASP A N 1
ATOM 774 C CA . ASP A 1 97 ? 56.826 -15.972 6.421 1.00 55.97 97 ASP A CA 1
ATOM 775 C C . ASP A 1 97 ? 58.201 -15.281 6.349 1.00 55.97 97 ASP A C 1
ATOM 777 O O . ASP A 1 97 ? 58.551 -14.754 5.288 1.00 55.97 97 ASP A O 1
ATOM 781 N N . PRO A 1 98 ? 58.973 -15.214 7.453 1.00 58.06 98 PRO A N 1
ATOM 782 C CA . PRO A 1 98 ? 60.290 -14.584 7.483 1.00 58.06 98 PRO A CA 1
ATOM 783 C C . PRO A 1 98 ? 61.428 -15.528 7.048 1.00 58.06 98 PRO A C 1
ATOM 785 O O . PRO A 1 98 ? 62.597 -15.214 7.263 1.00 58.06 98 PRO A O 1
ATOM 788 N N . SER A 1 99 ? 61.131 -16.670 6.424 1.00 59.09 99 SER A N 1
ATOM 789 C CA . SER A 1 99 ? 62.125 -17.721 6.169 1.00 59.09 99 SER A CA 1
ATOM 790 C C . SER A 1 99 ? 62.486 -17.855 4.689 1.00 59.09 99 SER A C 1
ATOM 792 O O . SER A 1 99 ? 62.200 -18.868 4.052 1.00 59.09 99 SER A O 1
ATOM 794 N N . ARG A 1 100 ? 63.160 -16.856 4.109 1.00 50.03 100 ARG A N 1
ATOM 795 C CA . ARG A 1 100 ? 63.955 -17.107 2.895 1.00 50.03 100 ARG A CA 1
ATOM 796 C C . ARG A 1 100 ? 65.198 -16.225 2.831 1.00 50.03 100 ARG A C 1
ATOM 798 O O . ARG A 1 100 ? 65.324 -15.349 1.984 1.00 50.03 100 ARG A O 1
ATOM 805 N N . ALA A 1 101 ? 66.112 -16.489 3.759 1.00 52.12 101 ALA A N 1
ATOM 806 C CA . ALA A 1 101 ? 67.533 -16.299 3.520 1.00 52.12 101 ALA A CA 1
ATOM 807 C C . ALA A 1 101 ? 68.052 -17.551 2.800 1.00 52.12 101 ALA A C 1
ATOM 809 O O . ALA A 1 101 ? 67.854 -18.652 3.316 1.00 52.12 101 ALA A O 1
ATOM 810 N N . LEU A 1 102 ? 68.619 -17.363 1.606 1.00 40.38 102 LEU A N 1
ATOM 811 C CA . LEU A 1 102 ? 69.788 -18.040 1.018 1.00 40.38 102 LEU A CA 1
ATOM 812 C C . LEU A 1 102 ? 69.944 -17.574 -0.433 1.00 40.38 102 LEU A C 1
ATOM 814 O O . LEU A 1 102 ? 68.976 -17.742 -1.213 1.00 40.38 102 LEU A O 1
#

Secondary structure (DSSP, 8-state):
--HHHHHHHHHHHHHHHHHTTSS-HHHHHHHHHHHHHHHHHHT--GGGS-GGG-S-GGGGGSS--SSS--SS-------------TT---------------